Protein AF-A0A967FBP4-F1 (afdb_monomer_lite)

Structure (mmCIF, N/CA/C/O backbone):
data_AF-A0A967FBP4-F1
#
_entry.id   AF-A0A967FBP4-F1
#
loop_
_atom_site.group_PDB
_atom_site.id
_atom_site.type_symbol
_atom_site.label_atom_id
_atom_site.label_alt_id
_atom_site.label_comp_id
_atom_site.label_asym_id
_atom_site.label_entity_id
_atom_site.label_seq_id
_atom_site.pdbx_PDB_ins_code
_atom_site.Cartn_x
_atom_site.Cartn_y
_atom_site.Cartn_z
_atom_site.occupancy
_atom_site.B_iso_or_equiv
_atom_site.auth_seq_id
_atom_site.auth_comp_id
_atom_site.auth_asym_id
_atom_site.auth_atom_id
_atom_site.pdbx_PDB_model_num
ATOM 1 N N . MET A 1 1 ? -56.188 32.120 -11.830 1.00 54.00 1 MET A N 1
ATOM 2 C CA . MET A 1 1 ? -54.850 31.550 -12.119 1.00 54.00 1 MET A CA 1
ATOM 3 C C . MET A 1 1 ? -55.035 30.098 -12.545 1.00 54.00 1 MET A C 1
ATOM 5 O O . MET A 1 1 ? -55.617 29.322 -11.798 1.00 54.00 1 MET A O 1
ATOM 9 N N . LYS A 1 2 ? -54.735 29.770 -13.808 1.00 49.00 2 LYS A N 1
ATOM 10 C CA . LYS A 1 2 ? -55.223 28.549 -14.476 1.00 49.00 2 LYS A CA 1
ATOM 11 C C . LYS A 1 2 ? -54.409 27.323 -14.042 1.00 49.00 2 LYS A C 1
ATOM 13 O O . LYS A 1 2 ? -53.194 27.317 -14.198 1.00 49.00 2 LYS A O 1
ATOM 18 N N . ARG A 1 3 ? -55.094 26.266 -13.580 1.00 56.16 3 ARG A N 1
ATOM 19 C CA . ARG A 1 3 ? -54.531 24.955 -13.173 1.00 56.16 3 ARG A CA 1
ATOM 20 C C . ARG A 1 3 ? -53.551 24.348 -14.196 1.00 56.16 3 ARG A C 1
ATOM 22 O O . ARG A 1 3 ? -52.685 23.567 -13.822 1.00 56.16 3 ARG A O 1
ATOM 29 N N . TYR A 1 4 ? -53.675 24.734 -15.467 1.00 55.41 4 TYR A N 1
ATOM 30 C CA . TYR A 1 4 ? -52.778 24.342 -16.553 1.00 55.41 4 TYR A CA 1
ATOM 31 C C . TYR A 1 4 ? -51.341 24.859 -16.382 1.00 55.41 4 TYR A C 1
ATOM 33 O O . TYR A 1 4 ? -50.422 24.098 -16.646 1.00 55.41 4 TYR A O 1
ATOM 41 N N . ALA A 1 5 ? -51.138 26.078 -15.866 1.00 67.69 5 ALA A N 1
ATOM 42 C CA . ALA A 1 5 ? -49.803 26.664 -15.696 1.00 67.69 5 ALA A CA 1
ATOM 43 C C . ALA A 1 5 ? -48.974 25.958 -14.606 1.00 67.69 5 ALA A C 1
ATOM 45 O O . ALA A 1 5 ? -47.761 25.838 -14.730 1.00 67.69 5 ALA A O 1
ATOM 46 N N . LEU A 1 6 ? -49.635 25.446 -13.558 1.00 64.25 6 LEU A N 1
ATOM 47 C CA . LEU A 1 6 ? -48.982 24.691 -12.486 1.00 64.25 6 LEU A CA 1
ATOM 48 C C . LEU A 1 6 ? -48.571 23.290 -12.953 1.00 64.25 6 LEU A C 1
ATOM 50 O O . LEU A 1 6 ? -47.484 22.837 -12.622 1.00 64.25 6 LEU A O 1
ATOM 54 N N . LYS A 1 7 ? -49.412 22.616 -13.752 1.00 69.19 7 LYS A N 1
ATOM 55 C CA . LYS A 1 7 ? -49.091 21.292 -14.310 1.00 69.19 7 LYS A CA 1
ATOM 56 C C . LYS A 1 7 ? -47.932 21.351 -15.304 1.00 69.19 7 LYS A C 1
ATOM 58 O O . LYS A 1 7 ? -47.073 20.480 -15.262 1.00 69.19 7 LYS A O 1
ATOM 63 N N . THR A 1 8 ? -47.884 22.369 -16.164 1.00 68.81 8 THR A N 1
ATOM 64 C CA . THR A 1 8 ? -46.760 22.559 -17.094 1.00 68.81 8 THR A CA 1
ATOM 65 C C . THR A 1 8 ? -45.484 22.977 -16.373 1.00 68.81 8 THR A C 1
ATOM 67 O O . THR A 1 8 ? -44.425 22.458 -16.699 1.00 68.81 8 THR A O 1
ATOM 70 N N . PHE A 1 9 ? -45.567 23.839 -15.355 1.00 73.81 9 PHE A N 1
ATOM 71 C CA . PHE A 1 9 ? -44.412 24.182 -14.522 1.00 73.81 9 PHE A CA 1
ATOM 72 C C . PHE A 1 9 ? -43.867 22.959 -13.778 1.00 73.81 9 PHE A C 1
ATOM 74 O O . PHE A 1 9 ? -42.671 22.697 -13.827 1.00 73.81 9 PHE A O 1
ATOM 81 N N . LEU A 1 10 ? -44.745 22.158 -13.167 1.00 73.12 10 LEU A N 1
ATOM 82 C CA . LEU A 1 10 ? -44.357 20.931 -12.476 1.00 73.12 10 LEU A CA 1
ATOM 83 C C . LEU A 1 10 ? -43.730 19.916 -13.443 1.00 73.12 10 LEU A C 1
ATOM 85 O O . LEU A 1 10 ? -42.719 19.313 -13.111 1.00 73.12 10 LEU A O 1
ATOM 89 N N . ALA A 1 11 ? -44.277 19.771 -14.654 1.00 75.25 11 ALA A N 1
ATOM 90 C CA . ALA A 1 11 ? -43.711 18.898 -15.680 1.00 75.25 11 ALA A CA 1
ATOM 91 C C . ALA A 1 11 ? -42.322 19.361 -16.144 1.00 75.25 11 ALA A C 1
ATOM 93 O O . ALA A 1 11 ? -41.440 18.526 -16.300 1.00 75.25 11 ALA A O 1
ATOM 94 N N . ILE A 1 12 ? -42.102 20.670 -16.319 1.00 72.19 12 ILE A N 1
ATOM 95 C CA . ILE A 1 12 ? -40.789 21.228 -16.681 1.00 72.19 12 ILE A CA 1
ATOM 96 C C . ILE A 1 12 ? -39.793 21.041 -15.536 1.00 72.19 12 ILE A C 1
ATOM 98 O O . ILE A 1 12 ? -38.674 20.619 -15.785 1.00 72.19 12 ILE A O 1
ATOM 102 N N . VAL A 1 13 ? -40.194 21.283 -14.286 1.00 72.06 13 VAL A N 1
ATOM 103 C CA . VAL A 1 13 ? -39.332 21.055 -13.116 1.00 72.06 13 VAL A CA 1
ATOM 104 C C . VAL A 1 13 ? -38.951 19.578 -13.001 1.00 72.06 13 VAL A C 1
ATOM 106 O O . VAL A 1 13 ? -37.778 19.286 -12.812 1.00 72.06 13 VAL A O 1
ATOM 109 N N . VAL A 1 14 ? -39.897 18.652 -13.192 1.00 74.81 14 VAL A N 1
ATOM 110 C CA . VAL A 1 14 ? -39.638 17.200 -13.184 1.00 74.81 14 VAL A CA 1
ATOM 111 C C . VAL A 1 14 ? -38.750 16.772 -14.356 1.00 74.81 14 VAL A C 1
ATOM 113 O O . VAL A 1 14 ? -37.848 15.966 -14.170 1.00 74.81 14 VAL A O 1
ATOM 116 N N . LEU A 1 15 ? -38.960 17.313 -15.559 1.00 73.25 15 LEU A N 1
ATOM 117 C CA . LEU A 1 15 ? -38.117 17.027 -16.725 1.00 73.25 15 LEU A CA 1
ATOM 118 C C . LEU A 1 15 ? -36.698 17.569 -16.552 1.00 73.25 15 LEU A C 1
ATOM 120 O O . LEU A 1 15 ? -35.748 16.865 -16.872 1.00 73.25 15 LEU A O 1
ATOM 124 N N . VAL A 1 16 ? -36.544 18.782 -16.017 1.00 67.44 16 VAL A N 1
ATOM 125 C CA . VAL A 1 16 ? -35.234 19.390 -15.758 1.00 67.44 16 VAL A CA 1
ATOM 126 C C . VAL A 1 16 ? -34.504 18.616 -14.662 1.00 67.44 16 VAL A C 1
ATOM 128 O O . VAL A 1 16 ? -33.339 18.285 -14.848 1.00 67.44 16 VAL A O 1
ATOM 131 N N . THR A 1 17 ? -35.164 18.235 -13.562 1.00 66.06 17 THR A N 1
ATOM 132 C CA . THR A 1 17 ? -34.514 17.428 -12.515 1.00 66.06 17 THR A CA 1
ATOM 133 C C . THR A 1 17 ? -34.170 16.020 -12.999 1.00 66.06 17 THR A C 1
ATOM 135 O O . THR A 1 17 ? -33.066 15.560 -12.729 1.00 66.06 17 THR A O 1
ATOM 138 N N . LEU A 1 18 ? -35.037 15.357 -13.773 1.00 65.44 18 LEU A N 1
ATOM 139 C CA . LEU A 1 18 ? -34.721 14.068 -14.404 1.00 65.44 18 LEU A CA 1
ATOM 140 C C . LEU A 1 18 ? -33.543 14.185 -15.381 1.00 65.44 18 LEU A C 1
ATOM 142 O O . LEU A 1 18 ? -32.670 13.324 -15.379 1.00 65.44 18 LEU A O 1
ATOM 146 N N . GLN A 1 19 ? -33.471 15.255 -16.177 1.00 62.25 19 GLN A N 1
ATOM 147 C CA . GLN A 1 19 ? -32.338 15.506 -17.073 1.00 62.25 19 GLN A CA 1
ATOM 148 C C . GLN A 1 19 ? -31.042 15.768 -16.304 1.00 62.25 19 GLN A C 1
ATOM 150 O O . GLN A 1 19 ? -30.000 15.279 -16.722 1.00 62.25 19 GLN A O 1
ATOM 155 N N . PHE A 1 20 ? -31.096 16.449 -15.156 1.00 63.12 20 PHE A N 1
ATOM 156 C CA . PHE A 1 20 ? -29.941 16.586 -14.268 1.00 63.12 20 PHE A CA 1
ATOM 157 C C . PHE A 1 20 ? -29.526 15.250 -13.634 1.00 63.12 20 PHE A C 1
ATOM 159 O O . PHE A 1 20 ? -28.336 15.003 -13.544 1.00 63.12 20 PHE A O 1
ATOM 166 N N . PHE A 1 21 ? -30.449 14.360 -13.260 1.00 60.75 21 PHE A N 1
ATOM 167 C CA . PHE A 1 21 ? -30.109 13.022 -12.742 1.00 60.75 21 PHE A CA 1
ATOM 168 C C . PHE A 1 21 ? -29.524 12.074 -13.804 1.00 60.75 21 PHE A C 1
ATOM 170 O O . PHE A 1 21 ? -28.752 11.184 -13.463 1.00 60.75 21 PHE A O 1
ATOM 177 N N . ILE A 1 22 ? -29.891 12.241 -15.081 1.00 60.31 22 ILE A N 1
ATOM 178 C CA . ILE A 1 22 ? -29.405 11.397 -16.189 1.00 60.31 22 ILE A CA 1
ATOM 179 C C . ILE A 1 22 ? -28.111 11.968 -16.811 1.00 60.31 22 ILE A C 1
ATOM 181 O O . ILE A 1 22 ? -27.305 11.206 -17.337 1.00 60.31 22 ILE A O 1
ATOM 185 N N . LEU A 1 23 ? -27.894 13.293 -16.754 1.00 54.47 23 LEU A N 1
ATOM 186 C CA . LEU A 1 23 ? -26.715 13.981 -17.318 1.00 54.47 23 LEU A CA 1
ATOM 187 C C . LEU A 1 23 ? -25.651 14.365 -16.284 1.00 54.47 23 LEU A C 1
ATOM 189 O O . LEU A 1 23 ? -24.526 14.671 -16.672 1.00 54.47 23 LEU A O 1
ATOM 193 N N . ASN A 1 24 ? -25.986 14.366 -14.996 1.00 55.97 24 ASN A N 1
ATOM 194 C CA . ASN A 1 24 ? -25.012 14.332 -13.919 1.00 55.97 24 ASN A CA 1
ATOM 195 C C . ASN A 1 24 ? -24.935 12.868 -13.492 1.00 55.97 24 ASN A C 1
ATOM 197 O O . ASN A 1 24 ? -25.678 12.479 -12.585 1.00 55.97 24 ASN A O 1
ATOM 201 N N . PRO A 1 25 ? -24.116 12.022 -14.153 1.00 58.66 25 PRO A N 1
ATOM 202 C CA . PRO A 1 25 ? -23.763 10.775 -13.508 1.00 58.66 25 PRO A CA 1
ATOM 203 C C . PRO A 1 25 ? -23.200 11.229 -12.167 1.00 58.66 25 PRO A C 1
ATOM 205 O O . PRO A 1 25 ? -22.261 12.027 -12.148 1.00 58.66 25 PRO A O 1
ATOM 208 N N . ALA A 1 26 ? -23.842 10.847 -11.059 1.00 53.75 26 ALA A N 1
ATOM 209 C CA . ALA A 1 26 ? -23.204 10.958 -9.760 1.00 53.75 26 ALA A CA 1
ATOM 210 C C . ALA A 1 26 ? -21.777 10.478 -9.993 1.00 53.75 26 ALA A C 1
ATOM 212 O O . ALA A 1 26 ? -21.588 9.409 -10.582 1.00 53.75 26 ALA A O 1
ATOM 213 N N . VAL A 1 27 ? -20.837 11.395 -9.760 1.00 54.50 27 VAL A N 1
ATOM 214 C CA . VAL A 1 27 ? -19.440 11.260 -10.140 1.00 54.50 27 VAL A CA 1
ATOM 215 C C . VAL A 1 27 ? -19.053 9.820 -9.836 1.00 54.50 27 VAL A C 1
ATOM 217 O O . VAL A 1 27 ? -19.361 9.344 -8.746 1.00 54.50 27 VAL A O 1
ATOM 220 N N . ALA A 1 28 ? -18.453 9.105 -10.789 1.00 55.91 28 ALA A N 1
ATOM 221 C CA . ALA A 1 28 ? -17.815 7.826 -10.499 1.00 55.91 28 ALA A CA 1
ATOM 222 C C . ALA A 1 28 ? -16.578 8.095 -9.619 1.00 55.91 28 ALA A C 1
ATOM 224 O O . ALA A 1 28 ? -15.440 7.832 -9.993 1.00 55.91 28 ALA A O 1
ATOM 225 N N . GLU A 1 29 ? -16.785 8.752 -8.483 1.00 58.19 29 GLU A N 1
ATOM 226 C CA . GLU A 1 29 ? -15.894 8.699 -7.357 1.00 58.19 29 GLU A CA 1
ATOM 227 C C . GLU A 1 29 ? -16.026 7.279 -6.838 1.00 58.19 29 GLU A C 1
ATOM 229 O O . GLU A 1 29 ? -17.127 6.760 -6.663 1.00 58.19 29 GLU A O 1
ATOM 234 N N . SER A 1 30 ? -14.888 6.615 -6.666 1.00 64.25 30 SER A N 1
ATOM 235 C CA . SER A 1 30 ? -14.867 5.434 -5.830 1.00 64.25 30 SER A CA 1
ATOM 236 C C . SER A 1 30 ? -15.400 5.858 -4.466 1.00 64.25 30 SER A C 1
ATOM 238 O O . SER A 1 30 ? -14.753 6.642 -3.768 1.00 64.25 30 SER A O 1
ATOM 240 N N . ASP A 1 31 ? -16.608 5.404 -4.132 1.00 80.06 31 ASP A N 1
ATOM 241 C CA . ASP A 1 31 ? -17.165 5.585 -2.802 1.00 80.06 31 ASP A CA 1
ATOM 242 C C . ASP A 1 31 ? -16.171 4.939 -1.832 1.00 80.06 31 ASP A C 1
ATOM 244 O O . ASP A 1 31 ? -15.974 3.724 -1.831 1.00 80.06 31 ASP A O 1
ATOM 248 N N . CYS A 1 32 ? -15.468 5.766 -1.054 1.00 91.25 32 CYS A N 1
ATOM 249 C CA . CYS A 1 32 ? -14.523 5.308 -0.042 1.00 91.25 32 CYS A CA 1
ATOM 250 C C . CYS A 1 32 ? -15.311 4.725 1.141 1.00 91.25 32 CYS A C 1
ATOM 252 O O . CYS A 1 32 ? -15.404 5.345 2.200 1.00 91.25 32 CYS A O 1
ATOM 254 N N . ASN A 1 33 ? -15.932 3.564 0.954 1.00 92.81 33 ASN A N 1
ATOM 255 C CA . ASN A 1 33 ? -16.723 2.883 1.978 1.00 92.81 33 ASN A CA 1
ATOM 256 C C . ASN A 1 33 ? -16.628 1.351 1.901 1.00 92.81 33 ASN A C 1
ATOM 258 O O . ASN A 1 33 ? -17.429 0.657 2.529 1.00 92.81 33 ASN A O 1
ATOM 262 N N . ILE A 1 34 ? -15.670 0.821 1.135 1.00 95.62 34 ILE A N 1
ATOM 263 C CA . ILE A 1 34 ? -15.562 -0.615 0.886 1.00 95.62 34 ILE A CA 1
ATOM 264 C C . ILE A 1 34 ? -14.641 -1.261 1.926 1.00 95.62 34 ILE A C 1
ATOM 266 O O . ILE A 1 34 ? -13.513 -0.817 2.156 1.00 95.62 34 ILE A O 1
ATOM 270 N N . VAL A 1 35 ? -15.112 -2.352 2.530 1.00 97.00 35 VAL A N 1
ATOM 271 C CA . VAL A 1 35 ? -14.268 -3.286 3.284 1.00 97.00 35 VAL A CA 1
ATOM 272 C C . VAL A 1 35 ? -13.861 -4.408 2.339 1.00 97.00 35 VAL A C 1
ATOM 274 O O . VAL A 1 35 ? -14.705 -5.131 1.815 1.00 97.00 35 VAL A O 1
ATOM 277 N N . CYS A 1 36 ? -12.563 -4.520 2.106 1.00 97.50 36 CYS A N 1
ATOM 278 C CA . CYS A 1 36 ? -11.963 -5.474 1.194 1.00 97.50 36 CYS A CA 1
ATOM 279 C C . CYS A 1 36 ? -11.426 -6.646 2.008 1.00 97.50 36 CYS A C 1
ATOM 281 O O . CYS A 1 36 ? -10.473 -6.517 2.779 1.00 97.50 36 CYS A O 1
ATOM 283 N N . GLU A 1 37 ? -12.114 -7.777 1.887 1.00 98.00 37 GLU A N 1
ATOM 284 C CA . GLU A 1 37 ? -11.841 -8.958 2.694 1.00 98.00 37 GLU A CA 1
ATOM 285 C C . GLU A 1 37 ? -10.602 -9.713 2.206 1.00 98.00 37 GLU A C 1
ATOM 287 O O . GLU A 1 37 ? -10.453 -9.973 1.012 1.00 98.00 37 GLU A O 1
ATOM 292 N N . GLY A 1 38 ? -9.752 -10.125 3.146 1.00 98.00 38 GLY A N 1
ATOM 293 C CA . GLY A 1 38 ? -8.554 -10.917 2.876 1.00 98.00 38 GLY A CA 1
ATOM 294 C C . GLY A 1 38 ? -7.284 -10.087 2.698 1.00 98.00 38 GLY A C 1
ATOM 295 O O . GLY A 1 38 ? -7.231 -8.910 3.055 1.00 98.00 38 GLY A O 1
ATOM 296 N N . SER A 1 39 ? -6.239 -10.750 2.198 1.00 98.38 39 SER A N 1
ATOM 297 C CA . SER A 1 39 ? -4.926 -10.154 1.941 1.00 98.38 39 SER A CA 1
ATOM 298 C C . SER A 1 39 ? -4.731 -9.897 0.451 1.00 98.38 39 SER A C 1
ATOM 300 O O . SER A 1 39 ? -5.189 -10.686 -0.376 1.00 98.38 39 SER A O 1
ATOM 302 N N . PHE A 1 40 ? -4.002 -8.834 0.121 1.00 97.75 40 PHE A N 1
ATOM 303 C CA . PHE A 1 40 ? -3.755 -8.409 -1.256 1.00 97.75 40 PHE A CA 1
ATOM 304 C C . PHE A 1 40 ? -2.263 -8.197 -1.504 1.00 97.75 40 PHE A C 1
ATOM 306 O O . PHE A 1 40 ? -1.530 -7.736 -0.625 1.00 97.75 40 PHE A O 1
ATOM 313 N N . VAL A 1 41 ? -1.833 -8.509 -2.722 1.00 96.75 41 VAL A N 1
ATOM 314 C CA . VAL A 1 41 ? -0.488 -8.233 -3.228 1.00 96.75 41 VAL A CA 1
ATOM 315 C C . VAL A 1 41 ? -0.659 -7.385 -4.479 1.00 96.75 41 VAL A C 1
ATOM 317 O O . VAL A 1 41 ? -1.466 -7.730 -5.328 1.00 96.75 41 VAL A O 1
ATOM 320 N N . ILE A 1 42 ? 0.057 -6.268 -4.562 1.00 95.69 42 ILE A N 1
ATOM 321 C CA . ILE A 1 42 ? 0.167 -5.451 -5.769 1.00 95.69 42 ILE A CA 1
ATOM 322 C C . ILE A 1 42 ? 1.593 -5.641 -6.285 1.00 95.69 42 ILE A C 1
ATOM 324 O O . ILE A 1 42 ? 2.532 -5.080 -5.712 1.00 95.69 42 ILE A O 1
ATOM 328 N N . ASP A 1 43 ? 1.743 -6.431 -7.345 1.00 92.50 43 ASP A N 1
ATOM 329 C CA . ASP A 1 43 ? 3.024 -6.760 -7.985 1.00 92.50 43 ASP A CA 1
ATOM 330 C C . ASP A 1 43 ? 2.958 -6.591 -9.517 1.00 92.50 43 ASP A C 1
ATOM 332 O O . ASP A 1 43 ? 1.998 -6.030 -10.042 1.00 92.50 43 ASP A O 1
ATOM 336 N N . GLU A 1 44 ? 3.991 -7.011 -10.258 1.00 89.94 44 GLU A N 1
ATOM 337 C CA . GLU A 1 44 ? 4.055 -6.868 -11.726 1.00 89.94 44 GLU A CA 1
ATOM 338 C C . GLU A 1 44 ? 3.212 -7.886 -12.516 1.00 89.94 44 GLU A C 1
ATOM 340 O O . GLU A 1 44 ? 3.221 -7.838 -13.749 1.00 89.94 44 GLU A O 1
ATOM 345 N N . ILE A 1 45 ? 2.510 -8.811 -11.859 1.00 88.31 45 ILE A N 1
ATOM 346 C CA . ILE A 1 45 ? 1.745 -9.859 -12.543 1.00 88.31 45 ILE A CA 1
ATOM 347 C C . ILE A 1 45 ? 0.361 -9.334 -12.933 1.00 88.31 45 ILE A C 1
ATOM 349 O O . ILE A 1 45 ? -0.028 -9.514 -14.085 1.00 88.31 45 ILE A O 1
ATOM 353 N N . ASP A 1 46 ? -0.324 -8.610 -12.040 1.00 88.31 46 ASP A N 1
ATOM 354 C CA . ASP A 1 46 ? -1.699 -8.130 -12.259 1.00 88.31 46 ASP A CA 1
ATOM 355 C C . ASP A 1 46 ? -1.974 -6.726 -11.671 1.00 88.31 46 ASP A C 1
ATOM 357 O O . ASP A 1 46 ? -3.119 -6.370 -11.377 1.00 88.31 46 ASP A O 1
ATOM 361 N N . THR A 1 47 ? -0.944 -5.864 -11.604 1.00 90.94 47 THR A N 1
ATOM 362 C CA . THR A 1 47 ? -0.980 -4.533 -10.951 1.00 90.94 47 THR A CA 1
ATOM 363 C C . THR A 1 47 ? -2.274 -3.741 -11.185 1.00 90.94 47 THR A C 1
ATOM 365 O O . THR A 1 47 ? -2.803 -3.113 -10.271 1.00 90.94 47 THR A O 1
ATOM 368 N N . ALA A 1 48 ? -2.769 -3.695 -12.427 1.00 90.19 48 ALA A N 1
ATOM 369 C CA . ALA A 1 48 ? -3.946 -2.902 -12.778 1.00 90.19 48 ALA A CA 1
ATOM 370 C C . ALA A 1 48 ? -5.234 -3.458 -12.153 1.00 90.19 48 ALA A C 1
ATOM 372 O O . ALA A 1 48 ? -6.032 -2.679 -11.634 1.00 90.19 48 ALA A O 1
ATOM 373 N N . ALA A 1 49 ? -5.411 -4.780 -12.175 1.00 91.25 49 ALA A N 1
ATOM 374 C CA . ALA A 1 49 ? -6.567 -5.444 -11.585 1.00 91.25 49 ALA A CA 1
ATOM 375 C C . ALA A 1 49 ? -6.527 -5.361 -10.052 1.00 91.25 49 ALA A C 1
ATOM 377 O O . ALA A 1 49 ? -7.561 -5.127 -9.423 1.00 91.25 49 ALA A O 1
ATOM 378 N N . ASP A 1 50 ? -5.338 -5.461 -9.454 1.00 93.44 50 ASP A N 1
ATOM 379 C CA . ASP A 1 50 ? -5.160 -5.299 -8.008 1.00 93.44 50 ASP A CA 1
ATOM 380 C C . ASP A 1 50 ? -5.509 -3.875 -7.562 1.00 93.44 50 ASP A C 1
ATOM 382 O O . ASP A 1 50 ? -6.257 -3.675 -6.604 1.00 93.44 50 ASP A O 1
ATOM 386 N N . LEU A 1 51 ? -5.023 -2.861 -8.287 1.00 92.56 51 LEU A N 1
ATOM 387 C CA . LEU A 1 51 ? -5.334 -1.457 -8.003 1.00 92.56 51 LEU A CA 1
ATOM 388 C C . LEU A 1 51 ? -6.811 -1.127 -8.236 1.00 92.56 51 LEU A C 1
ATOM 390 O O . LEU A 1 51 ? -7.360 -0.308 -7.502 1.00 92.56 51 LEU A O 1
ATOM 394 N N . GLU A 1 52 ? -7.449 -1.734 -9.238 1.00 91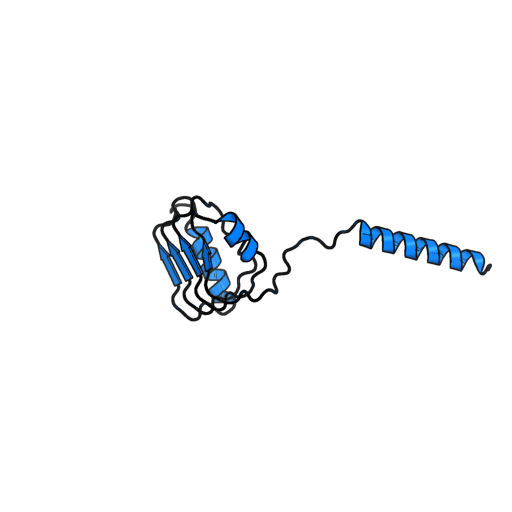.56 52 GLU A N 1
ATOM 395 C CA . GLU A 1 52 ? -8.890 -1.596 -9.472 1.00 91.56 52 GLU A CA 1
ATOM 396 C C . GLU A 1 52 ? -9.689 -2.218 -8.326 1.00 91.56 52 GLU A C 1
ATOM 398 O O . GLU A 1 52 ? -10.561 -1.557 -7.766 1.00 91.56 52 GLU A O 1
ATOM 403 N N . THR A 1 53 ? -9.332 -3.437 -7.916 1.00 92.12 53 THR A N 1
ATOM 404 C CA . THR A 1 53 ? -9.944 -4.136 -6.776 1.00 92.12 53 THR A CA 1
ATOM 405 C C . THR A 1 53 ? -9.807 -3.330 -5.489 1.00 92.12 53 THR A C 1
ATOM 407 O O . THR A 1 53 ? -10.743 -3.260 -4.695 1.00 92.12 53 THR A O 1
ATOM 410 N N . LEU A 1 54 ? -8.653 -2.689 -5.291 1.00 95.00 54 LEU A N 1
ATOM 411 C CA . LEU A 1 54 ? -8.374 -1.887 -4.104 1.00 95.00 54 LEU A CA 1
ATOM 412 C C . LEU A 1 54 ? -8.920 -0.450 -4.175 1.00 95.00 54 LEU A C 1
ATOM 414 O O . LEU A 1 54 ? -8.884 0.291 -3.184 1.00 95.00 54 LEU A O 1
ATOM 418 N N . SER A 1 55 ? -9.442 -0.037 -5.330 1.00 93.12 55 SER A N 1
ATOM 419 C CA . SER A 1 55 ? -9.987 1.300 -5.544 1.00 93.12 55 SER A CA 1
ATOM 420 C C . SER A 1 55 ? -11.300 1.460 -4.778 1.00 93.12 55 SER A C 1
ATOM 422 O O . SER A 1 55 ? -12.308 0.845 -5.106 1.00 93.12 55 SER A O 1
ATOM 424 N N . GLY A 1 56 ? -11.303 2.306 -3.746 1.00 94.31 56 GLY A N 1
ATOM 425 C CA . GLY A 1 56 ? -12.473 2.491 -2.873 1.00 94.31 56 GLY A CA 1
ATOM 426 C C . GLY A 1 56 ? -12.398 1.739 -1.543 1.00 94.31 56 GLY A C 1
ATOM 427 O O . GLY A 1 56 ? -13.174 2.046 -0.636 1.00 94.31 56 GLY A O 1
ATOM 428 N N . CYS A 1 57 ? -11.436 0.823 -1.373 1.00 96.62 57 CYS A N 1
ATOM 429 C CA . CYS A 1 57 ? -11.224 0.151 -0.094 1.00 96.62 57 CYS A CA 1
ATOM 430 C C . CYS A 1 57 ? -10.839 1.170 0.978 1.00 96.62 57 CYS A C 1
ATOM 432 O O . CYS A 1 57 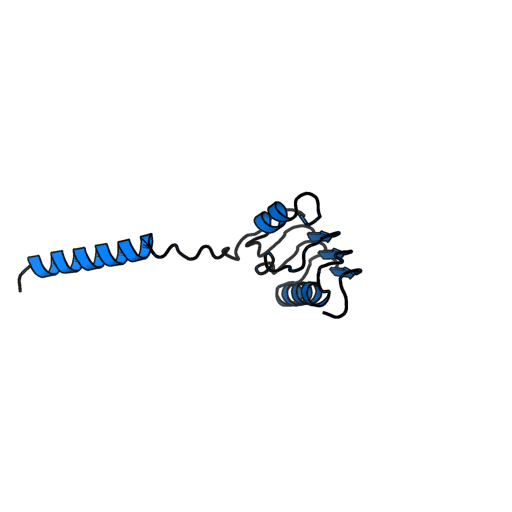? -9.799 1.823 0.882 1.00 96.62 57 CYS A O 1
ATOM 434 N N . THR A 1 58 ? -11.652 1.284 2.022 1.00 96.94 58 THR A N 1
ATOM 435 C CA . THR A 1 58 ? -11.277 1.961 3.269 1.00 96.94 58 THR A CA 1
ATOM 436 C C . THR A 1 58 ? -10.522 1.032 4.196 1.00 96.94 58 THR A C 1
ATOM 438 O O . THR A 1 58 ? -9.670 1.474 4.966 1.00 96.94 58 THR A O 1
ATOM 441 N N . THR A 1 59 ? -10.809 -0.263 4.113 1.00 97.56 59 THR A N 1
ATOM 442 C CA . THR A 1 59 ? -10.196 -1.278 4.960 1.00 97.56 59 THR A CA 1
ATOM 443 C C . THR A 1 59 ? -9.808 -2.484 4.130 1.00 97.56 59 THR A C 1
ATOM 445 O O . THR A 1 59 ? -10.615 -2.965 3.344 1.00 97.56 59 THR A O 1
ATOM 448 N N . VAL A 1 60 ? -8.599 -2.987 4.348 1.00 98.56 60 VAL A N 1
ATOM 449 C CA . VAL A 1 60 ? -8.192 -4.347 3.979 1.00 98.56 60 VAL A CA 1
ATOM 450 C C . VAL A 1 60 ? -8.172 -5.166 5.263 1.00 98.56 60 VAL A C 1
ATOM 452 O O . VAL A 1 60 ? -7.544 -4.739 6.230 1.00 98.56 60 VAL A O 1
ATOM 455 N N . THR A 1 61 ? -8.876 -6.296 5.331 1.00 98.50 61 THR A N 1
ATOM 456 C CA . THR A 1 61 ? -8.976 -7.058 6.595 1.00 98.50 61 THR A CA 1
ATOM 457 C C . THR A 1 61 ? -7.754 -7.935 6.878 1.00 98.50 61 THR A C 1
ATOM 459 O O . THR A 1 61 ? -7.504 -8.262 8.038 1.00 98.50 61 THR A O 1
ATOM 462 N N . GLY A 1 62 ? -6.966 -8.272 5.853 1.00 98.56 62 GLY A N 1
ATOM 463 C CA . GLY A 1 62 ? -5.702 -9.006 5.949 1.00 98.56 62 GLY A CA 1
ATOM 464 C C . GLY A 1 62 ? -4.457 -8.133 5.758 1.00 98.56 62 GLY A C 1
ATOM 465 O O . GLY A 1 62 ? -4.437 -6.959 6.128 1.00 98.56 62 GLY A O 1
ATOM 466 N N . ASP A 1 63 ? -3.402 -8.732 5.205 1.00 98.75 63 ASP A N 1
ATOM 467 C CA . ASP A 1 63 ? -2.143 -8.059 4.860 1.00 98.75 63 ASP A CA 1
ATOM 468 C C . ASP A 1 63 ? -2.259 -7.307 3.522 1.00 98.75 63 ASP A C 1
ATOM 470 O O . ASP A 1 63 ? -3.005 -7.708 2.627 1.00 98.75 63 ASP A O 1
ATOM 474 N N . LEU A 1 64 ? -1.462 -6.251 3.354 1.00 98.50 64 LEU A N 1
ATOM 475 C CA . LEU A 1 64 ? -1.260 -5.582 2.070 1.00 98.50 64 LEU A CA 1
ATOM 476 C C . LEU A 1 64 ? 0.234 -5.545 1.738 1.00 98.50 64 LEU A C 1
ATOM 478 O O . LEU A 1 64 ? 1.017 -4.899 2.440 1.00 98.50 64 LEU A O 1
ATOM 482 N N . ALA A 1 65 ? 0.619 -6.208 0.651 1.00 98.12 65 ALA A N 1
ATOM 483 C CA . ALA A 1 65 ? 1.959 -6.132 0.084 1.00 98.12 65 ALA A CA 1
ATOM 484 C C . ALA A 1 65 ? 1.940 -5.322 -1.218 1.00 98.12 65 ALA A C 1
ATOM 486 O O . ALA A 1 65 ? 1.073 -5.506 -2.066 1.00 98.12 65 ALA A O 1
ATOM 487 N N . ILE A 1 66 ? 2.893 -4.411 -1.371 1.00 97.38 66 ILE A N 1
ATOM 488 C CA . ILE A 1 66 ? 3.105 -3.594 -2.566 1.00 97.38 66 ILE A CA 1
ATOM 489 C C . ILE A 1 66 ? 4.571 -3.762 -2.932 1.00 97.38 66 ILE A C 1
ATOM 491 O O . ILE A 1 66 ? 5.447 -3.192 -2.268 1.00 97.38 66 ILE A O 1
ATOM 495 N N . GLU A 1 67 ? 4.857 -4.569 -3.944 1.00 96.00 67 GLU A N 1
ATOM 496 C CA . GLU A 1 67 ? 6.224 -5.001 -4.199 1.00 96.00 67 GLU A CA 1
ATOM 497 C C . GLU A 1 67 ? 6.590 -5.147 -5.666 1.00 96.00 67 GLU A C 1
ATOM 499 O O . GLU A 1 67 ? 5.761 -5.406 -6.528 1.00 96.00 67 GLU A O 1
ATOM 504 N N . TYR A 1 68 ? 7.881 -4.955 -5.940 1.00 91.00 68 TYR A N 1
ATOM 505 C CA . TYR A 1 68 ? 8.468 -5.102 -7.272 1.00 91.00 68 TYR A CA 1
ATOM 506 C C . TYR A 1 68 ? 7.856 -4.210 -8.363 1.00 91.00 68 TYR A C 1
ATOM 508 O O . TYR A 1 68 ? 8.120 -4.432 -9.534 1.00 91.00 68 TYR A O 1
ATOM 516 N N . LEU A 1 69 ? 7.116 -3.153 -8.021 1.00 83.62 69 LEU A N 1
ATOM 517 C CA . LEU A 1 69 ? 6.374 -2.375 -9.008 1.00 83.62 69 LEU A CA 1
ATOM 518 C C . LEU A 1 69 ? 7.229 -1.392 -9.813 1.00 83.62 69 LEU A C 1
ATOM 520 O O . LEU A 1 69 ? 8.057 -0.630 -9.295 1.00 83.62 69 LEU A O 1
ATOM 524 N N . SER A 1 70 ? 6.847 -1.284 -11.084 1.00 84.62 70 SER A N 1
ATOM 525 C CA . SER A 1 70 ? 7.168 -0.174 -11.986 1.00 84.62 70 SER A CA 1
ATOM 526 C C . SER A 1 70 ? 6.258 1.062 -11.790 1.00 84.62 70 SER A C 1
ATOM 528 O O . SER A 1 70 ? 6.369 2.055 -12.513 1.00 84.62 70 SER A O 1
ATOM 530 N N . LEU A 1 71 ? 5.352 1.020 -10.808 1.00 82.62 71 LEU A N 1
ATOM 531 C CA . LEU A 1 71 ? 4.357 2.052 -10.507 1.00 82.62 71 LEU A CA 1
ATOM 532 C C . LEU A 1 71 ? 4.999 3.296 -9.864 1.00 82.62 71 LEU A C 1
ATOM 534 O O . LEU A 1 71 ? 5.883 3.191 -9.019 1.00 82.62 71 LEU A O 1
ATOM 538 N N . THR A 1 72 ? 4.526 4.490 -10.226 1.00 89.88 72 THR A N 1
ATOM 539 C CA . THR A 1 72 ? 5.048 5.772 -9.707 1.00 89.88 72 THR A CA 1
ATOM 540 C C . THR A 1 72 ? 4.133 6.453 -8.689 1.00 89.88 72 THR A C 1
ATOM 542 O O . THR A 1 72 ? 4.519 7.469 -8.115 1.00 89.88 72 THR A O 1
ATOM 545 N N . SER A 1 73 ? 2.928 5.927 -8.453 1.00 90.50 73 SER A N 1
ATOM 546 C CA . SER A 1 73 ? 1.908 6.552 -7.604 1.00 90.50 73 SER A CA 1
ATOM 547 C C . SER A 1 73 ? 1.027 5.513 -6.918 1.00 90.50 73 SER A C 1
ATOM 549 O O . SER A 1 73 ? 0.651 4.532 -7.542 1.00 90.50 73 SER A O 1
ATOM 551 N N . LEU A 1 74 ? 0.625 5.771 -5.670 1.00 93.81 74 LEU A N 1
ATOM 552 C CA . LEU A 1 74 ? -0.347 4.964 -4.915 1.00 93.81 74 LEU A CA 1
ATOM 553 C C . LEU A 1 74 ? -1.738 5.618 -4.854 1.00 93.81 74 LEU A C 1
ATOM 555 O O . LEU A 1 74 ? -2.512 5.369 -3.932 1.00 93.81 74 LEU A O 1
ATOM 559 N N . GLN A 1 75 ? -2.074 6.480 -5.817 1.00 91.38 75 GLN A N 1
ATOM 560 C CA . GLN A 1 75 ? -3.316 7.262 -5.797 1.00 91.38 75 GLN A CA 1
ATOM 561 C C . GLN A 1 75 ? -4.594 6.404 -5.783 1.00 91.38 75 GLN A C 1
ATOM 563 O O . GLN A 1 75 ? -5.607 6.842 -5.237 1.00 91.38 75 GLN A O 1
ATOM 568 N N . ALA A 1 76 ? -4.566 5.190 -6.344 1.00 91.88 76 ALA A N 1
ATOM 569 C CA . ALA A 1 76 ? -5.702 4.263 -6.280 1.00 91.88 76 ALA A CA 1
ATOM 570 C C . ALA A 1 76 ? -6.052 3.872 -4.830 1.00 91.88 76 ALA A C 1
ATOM 572 O O . ALA A 1 76 ? -7.218 3.685 -4.498 1.00 91.88 76 ALA A O 1
ATOM 573 N N . LEU A 1 77 ? -5.062 3.884 -3.929 1.00 95.44 77 LEU A N 1
ATOM 574 C CA . LEU A 1 77 ? -5.214 3.585 -2.503 1.00 95.44 77 LEU A CA 1
ATOM 575 C C . LEU A 1 77 ? -5.591 4.827 -1.671 1.00 95.44 77 LEU A C 1
ATOM 577 O O . LEU A 1 77 ? -5.378 4.863 -0.456 1.00 95.44 77 LEU A O 1
ATOM 581 N N . LYS A 1 78 ? -6.131 5.885 -2.293 1.00 93.88 78 LYS A N 1
ATOM 582 C CA . LYS A 1 78 ? -6.518 7.141 -1.611 1.00 93.88 78 LYS A CA 1
ATOM 583 C C . LYS A 1 78 ? -7.589 6.972 -0.531 1.00 93.88 78 LYS A C 1
ATOM 585 O O . LYS A 1 78 ? -7.681 7.818 0.349 1.00 93.88 78 LYS A O 1
ATOM 590 N N . CYS A 1 79 ? -8.392 5.913 -0.616 1.00 95.25 79 CYS A N 1
ATOM 591 C CA . CYS A 1 79 ? -9.444 5.622 0.355 1.00 95.25 79 CYS A CA 1
ATOM 592 C C . CYS A 1 79 ? -8.929 4.811 1.547 1.00 95.25 79 CYS A C 1
ATOM 594 O O . CYS A 1 79 ? -9.548 4.844 2.606 1.00 95.25 79 CYS A O 1
ATOM 596 N N . LEU A 1 80 ? -7.805 4.100 1.386 1.00 96.94 80 LEU A N 1
ATOM 597 C CA . LEU A 1 80 ? -7.340 3.139 2.376 1.00 96.94 80 LEU A CA 1
ATOM 598 C C . LEU A 1 80 ? -6.973 3.845 3.684 1.00 96.94 80 LEU A C 1
ATOM 600 O O . LEU A 1 80 ? -6.148 4.760 3.704 1.00 96.94 80 LEU A O 1
ATOM 604 N N . ALA A 1 81 ? -7.616 3.412 4.760 1.00 96.69 81 ALA A N 1
ATOM 605 C CA . ALA A 1 81 ? -7.526 3.986 6.097 1.00 96.69 81 ALA A CA 1
ATOM 606 C C . ALA A 1 81 ? -7.082 2.946 7.138 1.00 96.69 81 ALA A C 1
ATOM 608 O O . ALA A 1 81 ? -6.504 3.310 8.157 1.00 96.69 81 ALA A O 1
ATOM 609 N N . HIS A 1 82 ? -7.299 1.653 6.876 1.00 98.06 82 HIS A N 1
ATOM 610 C CA . HIS A 1 82 ? -6.907 0.580 7.784 1.00 98.06 82 HIS A CA 1
ATOM 611 C C . HIS A 1 82 ? -6.451 -0.680 7.038 1.00 98.06 82 HIS A C 1
ATOM 613 O O . HIS A 1 82 ? -7.016 -1.036 6.001 1.00 98.06 82 HIS A O 1
ATOM 619 N N . VAL A 1 83 ? -5.461 -1.374 7.601 1.00 98.62 83 VAL A N 1
ATOM 620 C CA . VAL A 1 83 ? -5.023 -2.714 7.178 1.00 98.62 83 VAL A CA 1
ATOM 621 C C . VAL A 1 83 ? -5.033 -3.618 8.410 1.00 98.62 83 VAL A C 1
ATOM 623 O O . VAL A 1 83 ? -4.368 -3.321 9.398 1.00 98.62 83 VAL A O 1
ATOM 626 N N . GLY A 1 84 ? -5.787 -4.712 8.387 1.00 98.50 84 GLY A N 1
ATOM 627 C CA . GLY A 1 84 ? -5.927 -5.596 9.547 1.00 98.50 84 GLY A CA 1
ATOM 628 C C . GLY A 1 84 ? -4.649 -6.371 9.875 1.00 98.50 84 GLY A C 1
ATOM 629 O O . GLY A 1 84 ? -4.401 -6.688 11.036 1.00 98.50 84 GLY A O 1
ATOM 630 N N . GLY A 1 85 ? -3.813 -6.637 8.873 1.00 98.56 85 GLY A N 1
ATOM 631 C CA . GLY A 1 85 ? -2.516 -7.296 9.000 1.00 98.56 85 GLY A CA 1
ATOM 632 C C . GLY A 1 85 ? -1.335 -6.333 8.891 1.00 98.56 85 GLY A C 1
ATOM 633 O O . GLY A 1 85 ? -1.358 -5.210 9.397 1.00 98.56 85 GLY A O 1
ATOM 634 N N . ASN A 1 86 ? -0.270 -6.800 8.251 1.00 98.62 86 ASN A N 1
ATOM 635 C CA . ASN A 1 86 ? 0.939 -6.047 7.953 1.00 98.62 86 ASN A CA 1
ATOM 636 C C . ASN A 1 86 ? 0.776 -5.217 6.678 1.00 98.62 86 ASN A C 1
ATOM 638 O O . ASN A 1 86 ? 0.116 -5.634 5.725 1.00 98.62 86 ASN A O 1
ATOM 642 N N . LEU A 1 87 ? 1.465 -4.079 6.640 1.00 98.56 87 LEU A N 1
ATOM 643 C CA . LEU A 1 87 ? 1.725 -3.338 5.411 1.00 98.56 87 LEU A CA 1
ATOM 644 C C . LEU A 1 87 ? 3.194 -3.506 5.026 1.00 98.56 87 LEU A C 1
ATOM 646 O O . LEU A 1 87 ? 4.088 -3.111 5.781 1.00 98.56 87 LEU A O 1
ATOM 650 N N . VAL A 1 88 ? 3.447 -4.030 3.832 1.00 98.50 88 VAL A N 1
ATOM 651 C CA . VAL A 1 88 ? 4.792 -4.140 3.258 1.00 98.50 88 VAL A CA 1
ATOM 652 C C . VAL A 1 88 ? 4.840 -3.353 1.955 1.00 98.50 88 VAL A C 1
ATOM 654 O O . VAL A 1 88 ? 4.072 -3.625 1.041 1.00 98.50 88 VAL A O 1
ATOM 657 N N . ILE A 1 89 ? 5.743 -2.375 1.861 1.00 97.75 89 ILE A N 1
ATOM 658 C CA . ILE A 1 89 ? 6.004 -1.613 0.632 1.00 97.75 89 ILE A CA 1
ATOM 659 C C . ILE A 1 89 ? 7.490 -1.723 0.316 1.00 97.75 89 ILE A C 1
ATOM 661 O O . ILE A 1 89 ? 8.317 -0.994 0.882 1.00 97.75 89 ILE A O 1
ATOM 665 N N . TRP A 1 90 ? 7.836 -2.652 -0.569 1.00 96.88 90 TRP A N 1
ATOM 666 C CA . TRP A 1 90 ? 9.217 -3.071 -0.760 1.00 96.88 90 TRP A CA 1
ATOM 667 C C . TRP A 1 90 ? 9.632 -3.211 -2.225 1.00 96.88 90 TRP A C 1
ATOM 669 O O . TRP A 1 90 ? 8.889 -3.687 -3.067 1.00 96.88 90 TRP A O 1
ATOM 679 N N . TYR A 1 91 ? 10.866 -2.816 -2.536 1.00 96.38 91 TYR A N 1
ATOM 680 C CA . TYR A 1 91 ? 11.475 -2.996 -3.861 1.00 96.38 91 TYR A CA 1
ATOM 681 C C . TYR A 1 91 ? 10.729 -2.302 -5.022 1.00 96.38 91 TYR A C 1
ATOM 683 O O . TYR A 1 91 ? 10.833 -2.712 -6.175 1.00 96.38 91 TYR A O 1
ATOM 691 N N . ASN A 1 92 ? 10.026 -1.196 -4.774 1.00 96.38 92 ASN A N 1
ATOM 692 C CA . ASN A 1 92 ? 9.350 -0.441 -5.835 1.00 96.38 92 ASN A CA 1
ATOM 693 C C . ASN A 1 92 ? 10.267 0.678 -6.348 1.00 96.38 92 ASN A C 1
ATOM 695 O O . ASN A 1 92 ? 10.214 1.824 -5.897 1.00 96.38 92 ASN A O 1
ATOM 699 N N . ARG A 1 93 ? 11.158 0.352 -7.292 1.00 95.31 93 ARG A N 1
ATOM 700 C CA . ARG A 1 93 ? 12.222 1.269 -7.758 1.00 95.31 93 ARG A CA 1
ATOM 701 C C . ARG A 1 93 ? 11.714 2.522 -8.477 1.00 95.31 93 ARG A C 1
ATOM 703 O O . ARG A 1 93 ? 12.472 3.483 -8.620 1.00 95.31 93 ARG A O 1
ATOM 710 N N . ALA A 1 94 ? 10.470 2.513 -8.948 1.00 95.50 94 ALA A N 1
ATOM 711 C CA . ALA A 1 94 ? 9.828 3.660 -9.587 1.00 95.50 94 ALA A CA 1
ATOM 712 C C . ALA A 1 94 ? 8.999 4.513 -8.608 1.00 95.50 94 ALA A C 1
ATOM 714 O O . ALA A 1 94 ? 8.795 5.703 -8.866 1.00 95.50 94 ALA A O 1
ATOM 715 N N . LEU A 1 95 ? 8.572 3.937 -7.480 1.00 96.00 95 LEU A N 1
ATOM 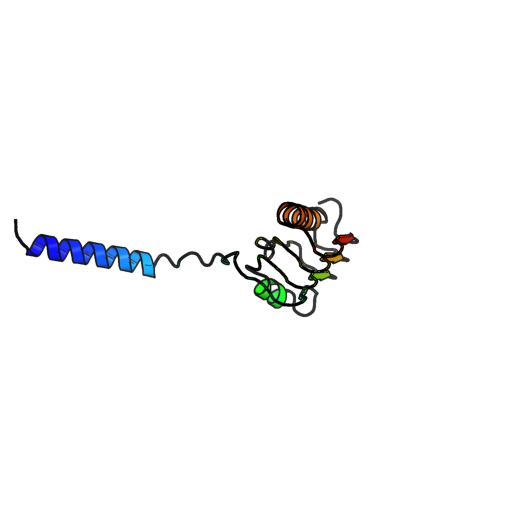716 C CA . LEU A 1 95 ? 7.708 4.577 -6.495 1.00 96.00 95 LEU A CA 1
ATOM 717 C C . LEU A 1 95 ? 8.527 5.425 -5.522 1.00 96.00 95 LEU A C 1
ATOM 719 O O . LEU A 1 95 ? 9.414 4.907 -4.845 1.00 96.00 95 LEU A O 1
ATOM 723 N N . CYS A 1 96 ? 8.205 6.715 -5.416 1.00 96.81 96 CYS A N 1
ATOM 724 C CA . CYS A 1 96 ? 8.849 7.600 -4.448 1.00 96.81 96 CYS A CA 1
ATOM 725 C C . CYS A 1 96 ? 8.601 7.133 -3.016 1.00 96.81 96 CYS A C 1
ATOM 727 O O . CYS A 1 96 ? 7.456 6.901 -2.623 1.00 96.81 96 CYS A O 1
ATOM 729 N N . THR A 1 97 ? 9.671 7.050 -2.223 1.00 96.88 97 THR A N 1
ATOM 730 C CA . THR A 1 97 ? 9.582 6.726 -0.796 1.00 96.88 97 THR A CA 1
ATOM 731 C C . THR A 1 97 ? 8.623 7.681 -0.086 1.00 96.88 97 THR A C 1
ATOM 733 O O . THR A 1 97 ? 7.815 7.226 0.712 1.00 96.88 97 THR A O 1
ATOM 736 N N . SER A 1 98 ? 8.613 8.971 -0.439 1.00 96.94 98 SER A N 1
ATOM 737 C CA . SER A 1 98 ? 7.671 9.957 0.109 1.00 96.94 98 SER A CA 1
ATOM 738 C C . SER A 1 98 ? 6.191 9.588 -0.083 1.00 96.94 98 SER A C 1
ATOM 740 O O . SER A 1 98 ? 5.381 9.856 0.800 1.00 96.94 98 SER A O 1
ATOM 742 N N . PHE A 1 99 ? 5.816 8.916 -1.178 1.00 96.50 99 PHE A N 1
ATOM 743 C CA . PHE A 1 99 ? 4.441 8.443 -1.391 1.00 96.50 99 PHE A CA 1
ATOM 744 C C . PHE A 1 99 ? 4.092 7.228 -0.529 1.00 96.50 99 PHE A C 1
ATOM 746 O O . PHE A 1 99 ? 2.962 7.126 -0.052 1.00 96.50 99 PHE A O 1
ATOM 753 N N . ALA A 1 100 ? 5.047 6.322 -0.309 1.00 96.94 100 ALA A N 1
ATOM 754 C CA . ALA A 1 100 ? 4.870 5.204 0.615 1.00 96.94 100 ALA A CA 1
ATOM 755 C C . ALA A 1 100 ? 4.723 5.705 2.063 1.00 96.94 100 ALA A C 1
ATOM 757 O O . ALA A 1 100 ? 3.825 5.268 2.782 1.00 96.94 100 ALA A O 1
ATOM 758 N N . GLU A 1 101 ? 5.549 6.675 2.466 1.00 97.31 101 GLU A N 1
ATOM 759 C CA . GLU A 1 101 ? 5.459 7.317 3.781 1.00 97.31 101 GLU A CA 1
ATOM 760 C C . GLU A 1 101 ? 4.136 8.073 3.955 1.00 97.31 101 GLU A C 1
ATOM 762 O O . GLU A 1 101 ? 3.497 7.939 4.993 1.00 97.31 101 GLU A O 1
ATOM 767 N N . ALA A 1 102 ? 3.654 8.771 2.921 1.00 96.94 102 ALA A N 1
ATOM 768 C CA . ALA A 1 102 ? 2.352 9.438 2.962 1.00 96.94 102 ALA A CA 1
ATOM 769 C C . ALA A 1 102 ? 1.182 8.452 3.139 1.00 96.94 102 ALA A C 1
ATOM 771 O O . ALA A 1 102 ? 0.206 8.763 3.823 1.00 96.94 102 ALA A O 1
ATOM 772 N N . LEU A 1 103 ? 1.257 7.255 2.541 1.00 96.88 103 LEU A N 1
ATOM 773 C CA . LEU A 1 103 ? 0.275 6.198 2.797 1.00 96.88 103 LEU A CA 1
ATOM 774 C C . LEU A 1 103 ? 0.360 5.710 4.250 1.00 96.88 103 LEU A C 1
ATOM 776 O O . LEU A 1 103 ? -0.672 5.608 4.908 1.00 96.88 103 LEU A O 1
ATOM 780 N N . LYS A 1 104 ? 1.567 5.453 4.767 1.00 97.75 104 LYS A N 1
ATOM 781 C CA . LYS A 1 104 ? 1.771 5.082 6.176 1.00 97.75 104 LYS A CA 1
ATOM 782 C C . LYS A 1 104 ? 1.183 6.130 7.120 1.00 97.75 104 LYS A C 1
ATOM 784 O O . LYS A 1 104 ? 0.440 5.756 8.022 1.00 97.75 104 LYS A O 1
ATOM 789 N N . ASP A 1 105 ? 1.486 7.409 6.915 1.00 97.06 105 ASP A N 1
ATOM 790 C CA . ASP A 1 105 ? 1.018 8.495 7.782 1.00 97.06 105 ASP A CA 1
ATOM 791 C C . ASP A 1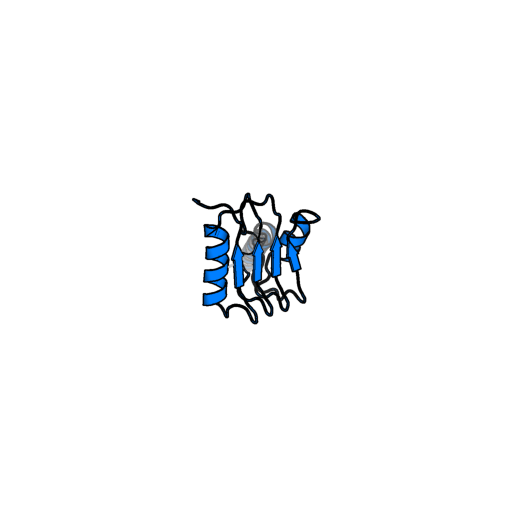 105 ? -0.519 8.535 7.827 1.00 97.06 105 ASP A C 1
ATOM 793 O O . ASP A 1 105 ? -1.105 8.505 8.909 1.00 97.06 105 ASP A O 1
ATOM 797 N N . ARG A 1 106 ? -1.184 8.448 6.666 1.00 95.75 106 ARG A N 1
ATOM 798 C CA . ARG A 1 106 ? -2.655 8.365 6.575 1.00 95.75 106 ARG A CA 1
ATOM 799 C C . ARG A 1 106 ? -3.248 7.175 7.330 1.00 95.75 106 ARG A C 1
ATOM 801 O O . ARG A 1 106 ? -4.285 7.314 7.981 1.00 95.75 106 ARG A O 1
ATOM 808 N N . LEU A 1 107 ? -2.626 6.000 7.217 1.00 96.62 107 LEU A N 1
ATOM 809 C CA . LEU A 1 107 ? -3.082 4.806 7.930 1.00 96.62 107 LEU A CA 1
ATOM 810 C C . LEU A 1 107 ? -2.948 5.015 9.434 1.00 96.62 107 LEU A C 1
ATOM 812 O O . LEU A 1 107 ? -3.913 4.805 10.159 1.00 96.62 107 LEU A O 1
ATOM 816 N N . VAL A 1 108 ? -1.790 5.482 9.907 1.00 95.81 108 VAL A N 1
ATOM 817 C CA . VAL A 1 108 ? -1.539 5.738 11.335 1.00 95.81 108 VAL A CA 1
ATOM 818 C C . VAL A 1 108 ? -2.541 6.743 11.915 1.00 95.81 108 VAL A C 1
ATOM 820 O O . VAL A 1 108 ? -2.998 6.554 13.040 1.00 95.81 108 VAL A O 1
ATOM 823 N N . GLU A 1 109 ? -2.950 7.751 11.145 1.00 95.06 109 GLU A N 1
ATOM 824 C CA . GLU A 1 109 ? -3.988 8.712 11.545 1.00 95.06 109 GLU A CA 1
ATOM 825 C C . GLU A 1 109 ? -5.394 8.096 11.666 1.00 95.06 109 GLU A C 1
ATOM 827 O O . GLU A 1 109 ? -6.217 8.597 12.432 1.00 95.06 109 GLU A O 1
ATOM 832 N N . SER A 1 110 ? -5.676 7.006 10.946 1.00 90.88 110 SER A N 1
ATOM 833 C CA . SER A 1 110 ? -7.035 6.470 10.767 1.00 90.88 110 SER A CA 1
ATOM 834 C C . SER A 1 110 ? -7.298 5.127 11.466 1.00 90.88 110 SER A C 1
ATOM 836 O O . SER A 1 110 ? -8.386 4.569 11.335 1.00 90.88 110 SER A O 1
ATOM 838 N N . GLY A 1 111 ? -6.333 4.607 12.230 1.00 87.75 111 GLY A N 1
ATOM 839 C CA . GLY A 1 111 ? -6.448 3.325 12.949 1.00 87.75 111 G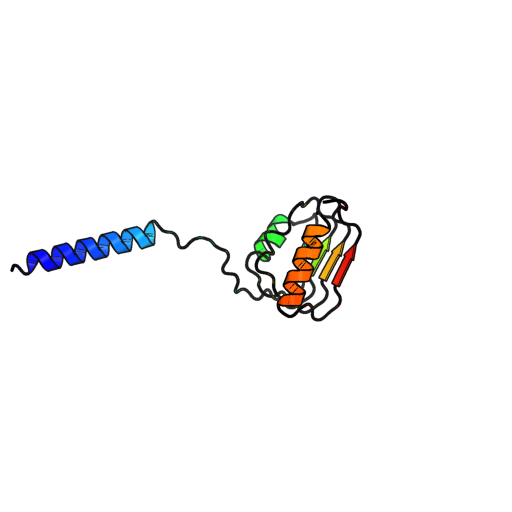LY A CA 1
ATOM 840 C C . GLY A 1 111 ? -5.259 2.382 12.754 1.00 87.75 111 GLY A C 1
ATOM 841 O O . GLY A 1 111 ? -5.164 1.358 13.424 1.00 87.75 111 GLY A O 1
ATOM 842 N N . GLY A 1 112 ? -4.331 2.745 11.873 1.00 93.75 112 GLY A N 1
ATOM 843 C CA . GLY A 1 112 ? -3.057 2.078 11.653 1.00 93.75 112 GLY A CA 1
ATOM 844 C C . GLY A 1 112 ? -3.196 0.725 10.975 1.00 93.75 112 GLY A C 1
ATOM 845 O O . GLY A 1 112 ? -4.121 0.472 10.198 1.00 93.75 112 GLY A O 1
ATOM 846 N N . THR A 1 113 ? -2.241 -0.140 11.290 1.00 97.75 113 THR A N 1
ATOM 847 C CA . THR A 1 113 ? -2.221 -1.540 10.884 1.00 97.75 113 THR A CA 1
ATOM 848 C C . THR A 1 113 ? -2.381 -2.435 12.109 1.00 97.75 113 THR A C 1
ATOM 850 O O . THR A 1 113 ? -1.907 -2.080 13.189 1.00 97.75 113 THR A O 1
ATOM 853 N N . GLY A 1 114 ? -3.019 -3.599 11.975 1.00 97.69 114 GLY A N 1
ATOM 854 C CA . GLY A 1 114 ? -3.037 -4.589 13.062 1.00 97.69 114 GLY A CA 1
ATOM 855 C C . GLY A 1 114 ? -1.688 -5.295 13.250 1.00 97.69 114 GLY A C 1
ATOM 856 O O . GLY A 1 114 ? -1.399 -5.811 14.330 1.00 97.69 114 GLY A O 1
ATOM 857 N N . GLY A 1 115 ? -0.842 -5.279 12.216 1.00 97.56 115 GLY A N 1
ATOM 858 C CA . GLY A 1 115 ? 0.533 -5.768 12.228 1.00 97.56 115 GLY A CA 1
ATOM 859 C C . GLY A 1 115 ? 1.577 -4.659 12.093 1.00 97.56 115 GLY A C 1
ATOM 860 O O . GLY A 1 115 ? 1.362 -3.504 12.458 1.00 97.56 115 GLY A O 1
ATOM 861 N N . SER A 1 116 ? 2.740 -5.034 11.565 1.00 97.81 116 SER A N 1
ATOM 862 C CA . SER A 1 116 ? 3.870 -4.130 11.336 1.00 97.81 116 SER A CA 1
ATOM 863 C C . SER A 1 116 ? 3.749 -3.356 10.020 1.00 97.81 116 SER A C 1
ATOM 865 O O . SER A 1 116 ? 3.102 -3.810 9.075 1.00 97.81 116 SER A O 1
ATOM 867 N N . ILE A 1 117 ? 4.421 -2.204 9.950 1.00 98.25 117 ILE A N 1
ATOM 868 C CA . ILE A 1 117 ? 4.613 -1.452 8.708 1.00 98.25 117 ILE A CA 1
ATOM 869 C C . ILE A 1 117 ? 6.090 -1.517 8.327 1.00 98.25 117 ILE A C 1
ATOM 871 O O . ILE A 1 117 ? 6.950 -1.102 9.107 1.00 98.25 117 ILE A O 1
ATOM 875 N N . ASN A 1 118 ? 6.388 -2.015 7.129 1.00 98.25 118 ASN A N 1
ATOM 876 C CA . ASN A 1 118 ? 7.742 -2.084 6.588 1.00 98.25 118 ASN A CA 1
ATOM 877 C C . ASN A 1 118 ? 7.809 -1.383 5.228 1.00 98.25 118 ASN A C 1
ATOM 879 O O . ASN A 1 118 ? 7.193 -1.826 4.261 1.00 98.25 118 ASN A O 1
ATOM 883 N N . ILE A 1 119 ? 8.582 -0.298 5.159 1.00 97.75 119 ILE A N 1
ATOM 884 C CA . ILE A 1 119 ? 8.841 0.461 3.934 1.00 97.75 119 ILE A CA 1
ATOM 885 C C . ILE A 1 119 ? 10.344 0.435 3.686 1.00 97.75 119 ILE A C 1
ATOM 887 O O . ILE A 1 119 ? 11.126 0.966 4.474 1.00 97.75 119 ILE A O 1
ATOM 891 N N . SER A 1 120 ? 10.775 -0.188 2.593 1.00 97.12 120 SER A N 1
ATOM 892 C CA . SER A 1 120 ? 12.200 -0.274 2.269 1.00 97.12 120 SER A CA 1
ATOM 893 C C . SER A 1 120 ? 12.446 -0.476 0.776 1.00 97.12 120 SER A C 1
ATOM 895 O O . SER A 1 120 ? 11.586 -0.925 0.034 1.00 97.12 120 SER A O 1
ATOM 897 N N . MET A 1 121 ? 13.646 -0.134 0.302 1.00 96.44 121 MET A N 1
ATOM 898 C CA . MET A 1 121 ? 14.053 -0.326 -1.102 1.00 96.44 121 MET A CA 1
ATOM 899 C C . MET A 1 121 ? 13.114 0.318 -2.154 1.00 96.44 121 MET A C 1
ATOM 901 O O . MET A 1 121 ? 12.999 -0.187 -3.268 1.00 96.44 121 MET A O 1
ATOM 905 N N . ASN A 1 122 ? 12.483 1.449 -1.819 1.00 96.94 122 ASN A N 1
ATOM 906 C CA . ASN A 1 122 ? 11.727 2.299 -2.753 1.00 96.94 122 ASN A CA 1
ATOM 907 C C . ASN A 1 122 ? 12.613 3.439 -3.298 1.00 96.94 122 ASN A C 1
ATOM 909 O O . ASN A 1 122 ? 13.756 3.604 -2.857 1.00 96.94 122 ASN A O 1
ATOM 913 N N . LYS A 1 123 ? 12.124 4.222 -4.268 1.00 97.38 123 LYS A N 1
ATOM 914 C CA . LYS A 1 123 ? 12.891 5.304 -4.910 1.00 97.38 123 LYS A CA 1
ATOM 915 C C . LYS A 1 123 ? 13.149 6.473 -3.939 1.00 97.38 123 LYS A C 1
ATOM 917 O O . LYS A 1 123 ? 12.199 7.166 -3.574 1.00 97.38 123 LYS A O 1
ATOM 922 N N . PRO A 1 124 ? 14.408 6.762 -3.557 1.00 94.50 124 PRO A N 1
ATOM 923 C CA . PRO A 1 124 ? 14.723 7.869 -2.656 1.00 94.50 124 PRO A CA 1
ATOM 924 C C . PRO A 1 124 ? 14.814 9.213 -3.398 1.00 94.50 124 PRO A C 1
ATOM 926 O O . PRO A 1 124 ? 15.022 9.251 -4.611 1.00 94.50 124 PRO A O 1
ATOM 929 N N . GLY A 1 125 ? 14.764 10.323 -2.654 1.00 89.88 125 GLY A N 1
ATOM 930 C CA . GLY A 1 125 ? 15.092 11.658 -3.183 1.00 89.88 125 GLY A CA 1
ATOM 931 C C . GLY A 1 125 ? 14.019 12.280 -4.084 1.00 89.88 125 GLY A C 1
ATOM 932 O O . GLY A 1 125 ? 14.310 13.207 -4.837 1.00 89.88 125 GLY A O 1
ATO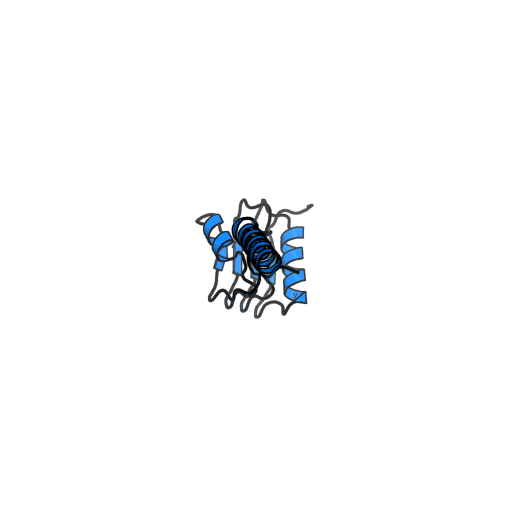M 933 N N . CYS A 1 126 ? 12.802 11.760 -3.986 1.00 88.81 126 CYS A N 1
ATOM 934 C CA . CYS A 1 126 ? 11.545 12.387 -4.346 1.00 88.81 126 CYS A CA 1
ATOM 935 C C . CYS A 1 126 ? 10.583 12.179 -3.159 1.00 88.81 126 CYS A C 1
ATOM 937 O O . CYS A 1 126 ? 9.528 12.833 -3.147 1.00 88.81 126 CYS A O 1
#

pLDDT: mean 87.39, std 14.33, range [49.0, 98.75]

Radius of gyration: 21.89 Å; chains: 1; bounding box: 70×42×30 Å

Secondary structure (DSSP, 8-state):
--HHHHHHHHHHHHHHHHHHHHHS-------S-EEE-S-EEE-TTTHHHHHHHTTTEEEESS-EEEES------GGGTT--EESS-EEEE--TTSBHHHHHHHHHHHHHHT-BSS-EEEES-B---

Foldseek 3Di:
DDPVVVVVVVVVVVVVVVCCCVVCVVPPQLQLPDEAEDEAEQEPPCNVVRLVSQQSDCEYLAEYHYEHDPDAASVSNVSHQEYAEEYHYAQNANYELVRLVVSQVSNVVRPGYNYYYYHDNYHYDD

Sequence (126 aa):
MKRYALKTFLAIVVLVTLQFFILNPAVAESDCNIVCEGSFVIDEIDTAADLETLSGCTTVTGDLAIEYLSLTSLQALKCLAHVGGNLVIWYNRALCTSFAEALKDRLVESGGTGGSINISMNKPGC

=== Feature glossary ===
Key to the feature types in this record:

Secondary structure (8-state, DSSP). Secondary structure is the local, repeating backbone conformation. DSSP classifies it into eight states by reading the hydrogen-bond network: three helix types (H, G, I), two β types (E, B), two non-regular types (T, S), and unstructured coil (-).

Backbone torsions (φ/ψ). Backbone dihedral angles. Every residue except chain termini has a φ (preceding-C → N → Cα → C) and a ψ (N → Cα → C → next-N). They are reported in degrees following the IUPAC sign convention. Secondary structure is essentially a statement about which (φ, ψ) basin each residue occupies.

Predicted aligned error. Predicted Aligned Error (PAE) is an AlphaFold confidence matrix: entry (i, j) is the expected error in the position of residue j, in ångströms, when the prediction is superimposed on the true structure at residue i. Low PAE within a block of residues means that block is internally rigid and well-predicted; high PAE between two blocks means their relative placement is uncertain even if each block individually is confident.

B-factor. B-factor (Debye–Waller factor) reflects atomic displacement in the crystal lattice. It is an experimental observable (units Å²), not a prediction; low values mean the atom is pinned down, high values mean it moves or is heterogeneous across the crystal.

Secondary structure (3-state, P-SEA). Three-state secondary structure (P-SEA) collapses the eight DSSP classes into helix (a), strand (b), and coil (c). P-SEA assigns these from Cα geometry alone — distances and angles — without requiring backbone oxygens, so it works on any Cα trace.

Sequence. Primary structure: the covalent order of the twenty standard amino acids along the backbone. Two proteins with the same sequence will (almost always) fold to the same structure; two with 30% identity often share a fold but not the details.

pLDDT. pLDDT is the predicted lDDT-Cα score: AlphaFold's confidence that the local environment of each residue (all inter-atomic distances within 15 Å) is correctly placed. It is a per-residue number between 0 and 100, with higher meaning more reliable.

InterPro / GO / CATH / organism. Functional annotations link the protein to curated databases. InterPro entries identify conserved domains and families by matching the sequence against member-database signatures (Pfam, PROSITE, CDD, …). Gene Ontology (GO) terms describe molecular function, biological process, and cellular component in a controlled vocabulary. CATH places the structure in a hierarchical fold classification (Class/Architecture/Topology/Homologous-superfamily). The organism is the source species.

Contact-map, Ramachandran, and PAE plots. Three diagnostic plots accompany the record. The Cα contact map visualizes the tertiary structure as a 2D adjacency matrix (8 Å cutoff, sequence-local contacts suppressed). The Ramachandran plot shows the distribution of backbone (φ, ψ) torsions, with points in the α and β basins reflecting secondary structure content. The PAE plot shows AlphaFold's inter-residue confidence as a color matrix.

mmCIF coordinates. The mmCIF table is the protein's shape written out atom by atom. For each backbone N, Cα, C, and carbonyl O, it records an (x, y, z) coordinate triple in Å plus the residue type, chain letter, and residue number.

Radius of gyration, Cα contacts, bounding box. Three whole-structure scalars: the radius of gyration (RMS distance of Cα from centroid, in Å), the count of Cα–Cα contacts (pairs closer than 8 Å and separated by more than four residues in sequence — i.e. tertiary, not local, contacts), and the bounding-box dimensions. Together they distinguish compact globular folds from extended fibres or disordered chains.

Foldseek 3Di. The Foldseek 3Di string encodes local tertiary geometry as a 20-letter alphabet — one character per residue — derived from the relative positions of nearby Cα atoms. Unlike the amino-acid sequence, 3Di is a direct function of the 3D structure, so two proteins with the same fold have similar 3Di strings even at low sequence identity.

Rendered structure images. Six rendered views show the 3D structure from the faces of a cube — i.e. along ±x, ±y, ±z. Rendering representation is drawn randomly per protein from cartoon (secondary-structure ribbons), sticks (backbone bonds), or molecular surface; coloring is either N→C rainbow (blue at the N-terminus through red at the C-terminus) or one color per chain.

Nearest PDB structures. The Foldseek neighbor list gives the closest experimentally determined structures in the PDB, ranked by structural alignment. TM-score near 1 means near-identical fold; near 0.3 means only rough topology match. This is how one finds what a novel AlphaFold prediction most resembles in the solved-structure universe.

Solvent-accessible surface area. SASA measures how much of the protein is reachable by solvent. It is computed by rolling a water-sized probe over the atomic surface and summing the exposed area (Å²). Per-residue SASA distinguishes core (buried, low SASA) from surface (exposed, high SASA) residues; total SASA is a whole-molecule size measure.